Protein AF-C0CKU5-F1 (afdb_monomer)

Foldseek 3Di:
DKDKDADPDDDDDFWWFQKDFQDQALVSQVVSVPVDDIFTADEGMEIEDEPVRVVVCRNGQPDFDPVQQVCLVQFDADPRHTHWYWYHYPPDDFWTKTARQPNGRGRRMIHITTD

Structure (mmCIF, N/CA/C/O backbone):
data_AF-C0CKU5-F1
#
_entry.id   AF-C0CKU5-F1
#
loop_
_atom_site.group_PDB
_atom_site.id
_atom_site.type_symbol
_atom_site.label_atom_id
_atom_site.label_alt_id
_atom_site.label_comp_id
_atom_site.label_asym_id
_atom_site.label_entity_id
_atom_site.label_seq_id
_atom_site.pdbx_PDB_ins_code
_atom_site.Cartn_x
_atom_site.Cartn_y
_atom_site.Cartn_z
_atom_site.occupancy
_atom_site.B_iso_or_equiv
_atom_site.auth_seq_id
_atom_site.auth_comp_id
_atom_site.auth_asym_id
_atom_site.auth_atom_id
_atom_site.pdbx_PDB_model_num
ATOM 1 N N . MET A 1 1 ? -10.017 -12.243 10.950 1.00 56.84 1 MET A N 1
ATOM 2 C CA . MET A 1 1 ? -11.038 -12.445 9.891 1.00 56.84 1 MET A CA 1
ATOM 3 C C . MET A 1 1 ? -11.072 -11.165 9.081 1.00 56.84 1 MET A C 1
ATOM 5 O O . MET A 1 1 ? -11.485 -10.146 9.620 1.00 56.84 1 MET A O 1
ATOM 9 N N . TYR A 1 2 ? -10.562 -11.196 7.850 1.00 66.81 2 TYR A N 1
ATOM 10 C CA . TYR A 1 2 ? -10.502 -10.026 6.973 1.00 66.81 2 TYR A CA 1
ATOM 11 C C . TYR A 1 2 ? -11.794 -9.910 6.171 1.00 66.81 2 TYR A C 1
ATOM 13 O O . TYR A 1 2 ? -12.312 -10.916 5.691 1.00 66.81 2 TYR A O 1
ATOM 21 N N . TYR A 1 3 ? -12.299 -8.691 5.999 1.00 66.94 3 TYR A N 1
ATOM 22 C CA . TYR A 1 3 ? -13.396 -8.444 5.069 1.00 66.94 3 TYR A CA 1
ATOM 23 C C . TYR A 1 3 ? -12.818 -8.078 3.706 1.00 66.94 3 TYR A C 1
ATOM 25 O O . TYR A 1 3 ? -12.034 -7.130 3.604 1.00 66.94 3 TYR A O 1
ATOM 33 N N . GLN A 1 4 ? -13.216 -8.837 2.685 1.00 56.91 4 GLN A N 1
ATOM 34 C CA . GLN A 1 4 ? -12.808 -8.647 1.298 1.00 56.91 4 GLN A CA 1
ATOM 35 C C . GLN A 1 4 ? -14.014 -8.232 0.462 1.00 56.91 4 GLN A C 1
ATOM 37 O O . GLN A 1 4 ? -15.089 -8.825 0.568 1.00 56.91 4 GLN A O 1
ATOM 42 N N . LYS A 1 5 ? -13.836 -7.213 -0.376 1.00 57.00 5 LYS A N 1
ATOM 43 C CA . LYS A 1 5 ? -14.828 -6.824 -1.378 1.00 57.00 5 LYS A CA 1
ATOM 44 C C . LYS A 1 5 ? -14.182 -6.892 -2.754 1.00 57.00 5 LYS A C 1
ATOM 46 O O . LYS A 1 5 ? -13.183 -6.222 -3.003 1.00 57.00 5 LYS A O 1
ATOM 51 N N . GLU A 1 6 ? -14.762 -7.686 -3.648 1.00 50.72 6 GLU A N 1
ATOM 52 C CA . GLU A 1 6 ? -14.383 -7.680 -5.059 1.00 50.72 6 GLU A CA 1
ATOM 53 C C . GLU A 1 6 ? -14.978 -6.445 -5.737 1.00 50.72 6 GLU A C 1
ATOM 55 O O . GLU A 1 6 ? -16.181 -6.179 -5.638 1.00 50.72 6 GLU A O 1
ATOM 60 N N . ASN A 1 7 ? -14.134 -5.662 -6.408 1.00 52.69 7 ASN A N 1
ATOM 61 C CA . ASN A 1 7 ? -14.566 -4.433 -7.057 1.00 52.69 7 ASN A CA 1
ATOM 62 C C . ASN A 1 7 ? -14.877 -4.707 -8.540 1.00 52.69 7 ASN A C 1
ATOM 64 O O . ASN A 1 7 ? -13.987 -5.048 -9.320 1.00 52.69 7 ASN A O 1
ATOM 68 N N . LYS A 1 8 ? -16.151 -4.578 -8.937 1.00 46.88 8 LYS A N 1
ATOM 69 C CA . LYS A 1 8 ? -16.561 -4.577 -10.350 1.00 46.88 8 LYS A CA 1
ATOM 70 C C . LYS A 1 8 ? -16.324 -3.169 -10.889 1.00 46.88 8 LYS A C 1
ATOM 72 O O . LYS A 1 8 ? -17.004 -2.236 -10.474 1.00 46.88 8 LYS A O 1
ATOM 77 N N . GLY A 1 9 ? -15.306 -3.037 -11.740 1.00 48.41 9 GLY A N 1
ATOM 78 C CA . GLY A 1 9 ? -14.779 -1.757 -12.211 1.00 48.41 9 GLY A CA 1
ATOM 79 C C . GLY A 1 9 ? -15.863 -0.784 -12.673 1.00 48.41 9 GLY A C 1
ATOM 80 O O . GLY A 1 9 ? -16.715 -1.136 -13.482 1.00 48.41 9 GLY A O 1
ATOM 81 N N . ASN A 1 10 ? -15.794 0.443 -12.160 1.00 39.91 10 ASN A N 1
ATOM 82 C CA . ASN A 1 10 ? -16.590 1.571 -12.621 1.00 39.91 10 ASN A CA 1
ATOM 83 C C . ASN A 1 10 ? -15.678 2.796 -12.750 1.00 39.91 10 ASN A C 1
ATOM 85 O O . ASN A 1 10 ? -14.874 3.066 -11.858 1.00 39.91 10 ASN A O 1
ATOM 89 N N . GLY A 1 11 ? -15.794 3.501 -13.879 1.00 47.31 11 GLY A N 1
ATOM 90 C CA . GLY A 1 11 ? -14.981 4.660 -14.255 1.00 47.31 11 GLY A CA 1
ATOM 91 C C . GLY A 1 11 ? -15.216 5.883 -13.367 1.00 47.31 11 GLY A C 1
ATOM 92 O O . GLY A 1 11 ? -15.976 6.777 -13.724 1.00 47.31 11 GLY A O 1
ATOM 93 N N . GLY A 1 12 ? -14.544 5.916 -12.219 1.00 41.31 12 GLY A N 1
ATOM 94 C CA . GLY A 1 12 ? -14.407 7.074 -11.340 1.00 41.31 12 GLY A CA 1
ATOM 95 C C . GLY A 1 12 ? -12.936 7.470 -11.206 1.00 41.31 12 GLY A C 1
ATOM 96 O O . GLY A 1 12 ? -12.058 6.640 -11.423 1.00 41.31 12 GLY A O 1
ATOM 97 N N . THR A 1 13 ? -12.702 8.745 -10.890 1.00 53.00 13 THR A N 1
ATOM 98 C CA . THR A 1 13 ? -11.422 9.427 -10.622 1.00 53.00 13 THR A CA 1
ATOM 99 C C . THR A 1 13 ? -10.202 8.506 -10.484 1.00 53.00 13 THR A C 1
ATOM 101 O O . THR A 1 13 ? -10.120 7.695 -9.564 1.00 53.00 13 THR A O 1
ATOM 104 N N . GLN A 1 14 ? -9.235 8.667 -11.389 1.00 72.88 14 GLN A N 1
ATOM 105 C CA . GLN A 1 14 ? -8.028 7.844 -11.471 1.00 72.88 14 GLN A CA 1
ATOM 106 C C . GLN A 1 14 ? -7.195 7.976 -10.186 1.00 72.88 14 GLN A C 1
ATOM 108 O O . GLN A 1 14 ? -6.609 9.024 -9.910 1.00 72.88 14 GLN A O 1
ATOM 113 N N . MET A 1 15 ? -7.183 6.921 -9.365 1.00 91.00 15 MET A N 1
ATOM 114 C CA . MET A 1 15 ? -6.405 6.867 -8.127 1.00 91.00 15 MET A CA 1
ATOM 115 C C . MET A 1 15 ? -4.916 6.834 -8.474 1.00 91.00 15 MET A C 1
ATOM 117 O O . MET A 1 15 ? -4.494 6.047 -9.319 1.00 91.00 15 MET A O 1
ATOM 121 N N . ARG A 1 16 ? -4.115 7.684 -7.824 1.00 94.94 16 ARG A N 1
ATOM 122 C CA . ARG A 1 16 ? -2.660 7.733 -8.015 1.00 94.94 16 ARG A CA 1
ATOM 123 C C . ARG A 1 16 ? -1.930 7.734 -6.677 1.00 94.94 16 ARG A C 1
ATOM 125 O O . ARG A 1 16 ? -2.451 8.258 -5.692 1.00 94.94 16 ARG A O 1
ATOM 132 N N . GLY A 1 17 ? -0.725 7.172 -6.643 1.00 95.44 17 GLY A N 1
ATOM 133 C CA . GLY A 1 17 ? 0.096 7.086 -5.433 1.00 95.44 17 GLY A CA 1
ATOM 134 C C . GLY A 1 17 ? 1.591 7.146 -5.729 1.00 95.44 17 GLY A C 1
ATOM 135 O O . GLY A 1 17 ? 2.031 6.761 -6.807 1.00 95.44 17 GLY A O 1
ATOM 136 N N . TYR A 1 18 ? 2.372 7.640 -4.772 1.00 97.12 18 TYR A N 1
ATOM 137 C CA . TYR A 1 18 ? 3.833 7.627 -4.843 1.00 97.12 18 TYR A CA 1
ATOM 138 C C . TYR A 1 18 ? 4.328 6.347 -4.181 1.00 97.12 18 TYR A C 1
ATOM 140 O O . TYR A 1 18 ? 4.135 6.169 -2.979 1.00 97.12 18 TYR A O 1
ATOM 148 N N . PHE A 1 19 ? 4.893 5.441 -4.978 1.00 96.81 19 PHE A N 1
ATOM 149 C CA . PHE A 1 19 ? 5.273 4.114 -4.511 1.00 96.81 19 PHE A CA 1
ATOM 150 C C . PHE A 1 19 ? 6.695 4.103 -3.959 1.00 96.81 19 PHE A C 1
ATOM 152 O O . PHE A 1 19 ? 7.647 4.465 -4.648 1.00 96.81 19 PHE A O 1
ATOM 159 N N . ALA A 1 20 ? 6.833 3.625 -2.727 1.00 97.19 20 ALA A N 1
ATOM 160 C CA . ALA A 1 20 ? 8.102 3.195 -2.170 1.00 97.19 20 ALA A CA 1
ATOM 161 C C . ALA A 1 20 ? 8.355 1.731 -2.549 1.00 97.19 20 ALA A C 1
ATOM 163 O O . ALA A 1 20 ? 7.431 0.916 -2.560 1.00 97.19 20 ALA A O 1
ATOM 164 N N . ARG A 1 21 ? 9.617 1.389 -2.822 1.00 96.50 21 ARG A N 1
ATOM 165 C CA . ARG A 1 21 ? 10.063 0.004 -2.999 1.00 96.50 21 ARG A CA 1
ATOM 166 C C . ARG A 1 21 ? 10.641 -0.507 -1.687 1.00 96.50 21 ARG A C 1
ATOM 168 O O . ARG A 1 21 ? 11.606 0.073 -1.201 1.00 96.50 21 ARG A O 1
ATOM 175 N N . LYS A 1 22 ? 10.116 -1.631 -1.201 1.00 97.31 22 LYS A N 1
ATOM 176 C CA . LYS A 1 22 ? 10.463 -2.259 0.080 1.00 97.31 22 LYS A CA 1
ATOM 177 C C . LYS A 1 22 ? 10.450 -1.258 1.250 1.00 97.31 22 LYS A C 1
ATOM 179 O O . LYS A 1 22 ? 11.465 -1.131 1.929 1.00 97.31 22 LYS A O 1
ATOM 184 N N . PRO A 1 23 ? 9.355 -0.497 1.432 1.00 97.44 23 PRO A N 1
ATOM 185 C CA . PRO A 1 23 ? 9.202 0.345 2.612 1.00 97.44 23 PRO A CA 1
ATOM 186 C C . PRO A 1 23 ? 9.167 -0.535 3.863 1.00 97.44 23 PRO A C 1
ATOM 188 O O . PRO A 1 23 ? 8.577 -1.612 3.830 1.00 97.44 23 PRO A O 1
ATOM 191 N N . GLU A 1 24 ? 9.766 -0.077 4.955 1.00 97.69 24 GLU A N 1
ATOM 192 C CA . GLU A 1 24 ? 9.729 -0.780 6.239 1.00 97.69 24 GLU A CA 1
ATOM 193 C C . GLU A 1 24 ? 8.494 -0.350 7.036 1.00 97.69 24 GLU A C 1
ATOM 195 O O . GLU A 1 24 ? 7.830 -1.174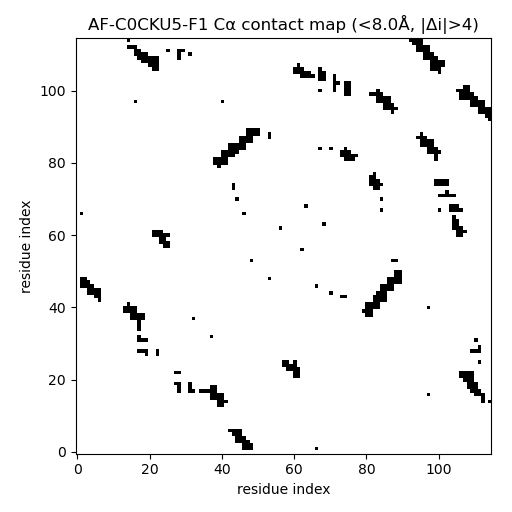 7.660 1.00 97.69 24 GLU A O 1
ATOM 200 N N . THR A 1 25 ? 8.127 0.934 6.960 1.00 98.19 25 THR A N 1
ATOM 201 C CA . THR A 1 25 ? 7.056 1.519 7.780 1.00 98.19 25 THR A CA 1
ATOM 202 C C . THR A 1 25 ? 6.164 2.489 7.000 1.00 98.19 25 THR A C 1
ATOM 204 O O . THR A 1 25 ? 6.466 2.896 5.875 1.00 98.19 25 THR A O 1
ATOM 207 N N . LEU A 1 26 ? 5.059 2.935 7.614 1.00 97.00 26 LEU A N 1
ATOM 208 C CA . LEU A 1 26 ? 4.231 4.007 7.044 1.00 97.00 26 LEU A CA 1
ATOM 209 C C . LEU A 1 26 ? 5.023 5.292 6.766 1.00 97.00 26 LEU A C 1
ATOM 211 O O . LEU A 1 26 ? 4.704 5.994 5.809 1.00 97.00 26 LEU A O 1
ATOM 215 N N . GLU A 1 27 ? 6.020 5.613 7.590 1.00 96.69 27 GLU A N 1
ATOM 216 C CA . GLU A 1 27 ? 6.796 6.845 7.433 1.00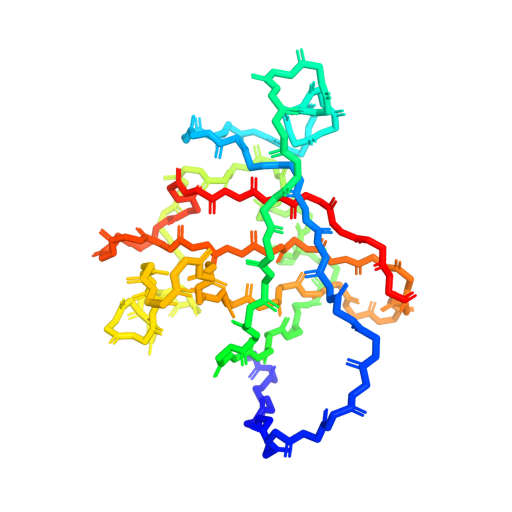 96.69 27 GLU A CA 1
ATOM 217 C C . GLU A 1 27 ? 7.546 6.864 6.089 1.00 96.69 27 GLU A C 1
ATOM 219 O O . GLU A 1 27 ? 7.626 7.903 5.429 1.00 96.69 27 GLU A O 1
ATOM 224 N N . ASP A 1 28 ? 8.000 5.702 5.613 1.00 96.38 28 ASP A N 1
ATOM 225 C CA . ASP A 1 28 ? 8.615 5.577 4.288 1.00 96.38 28 ASP A CA 1
ATOM 226 C C . ASP A 1 28 ? 7.619 5.913 3.172 1.00 96.38 28 ASP A C 1
ATOM 228 O O . ASP A 1 28 ? 7.963 6.591 2.200 1.00 96.38 28 ASP A O 1
ATOM 232 N N . LEU A 1 29 ? 6.355 5.507 3.331 1.00 96.75 29 LEU A N 1
ATOM 233 C CA . LEU A 1 29 ? 5.287 5.826 2.379 1.00 96.75 29 LEU A CA 1
ATOM 234 C C . LEU A 1 29 ? 4.969 7.324 2.356 1.00 96.75 29 LEU A C 1
ATOM 236 O O . LEU A 1 29 ? 4.656 7.881 1.303 1.00 96.75 29 LEU A O 1
ATOM 240 N N . GLU A 1 30 ? 5.042 7.991 3.508 1.00 94.94 30 GLU A N 1
ATOM 241 C CA . GLU A 1 30 ? 4.837 9.438 3.615 1.00 94.94 30 GLU A CA 1
ATOM 242 C C . GLU A 1 30 ? 5.959 10.219 2.909 1.00 94.94 30 GLU A C 1
ATOM 244 O O . GLU A 1 30 ? 5.691 11.239 2.264 1.00 94.94 30 GLU A O 1
ATOM 249 N N . ARG A 1 31 ? 7.195 9.705 2.957 1.00 93.81 31 ARG A N 1
ATOM 250 C CA . ARG A 1 31 ? 8.383 10.289 2.309 1.00 93.81 31 ARG A CA 1
ATOM 251 C C . ARG A 1 31 ? 8.462 10.014 0.801 1.00 93.81 31 ARG A C 1
ATOM 253 O O . ARG A 1 31 ? 9.082 10.798 0.079 1.00 93.81 31 ARG A O 1
ATOM 260 N N . ALA A 1 32 ? 7.780 8.979 0.305 1.00 91.44 32 ALA A N 1
ATOM 261 C CA . ALA A 1 32 ? 7.824 8.547 -1.097 1.00 91.44 32 ALA A CA 1
ATOM 262 C C . ALA A 1 32 ? 7.440 9.636 -2.118 1.00 91.44 32 ALA A C 1
ATOM 264 O O . ALA A 1 32 ? 7.881 9.592 -3.267 1.00 91.44 32 ALA A O 1
ATOM 265 N N . LYS A 1 33 ? 6.668 10.655 -1.709 1.00 82.50 33 LYS A N 1
ATOM 266 C CA . LYS A 1 33 ? 6.314 11.809 -2.560 1.00 82.50 33 LYS A CA 1
ATOM 267 C C . LYS A 1 33 ? 7.517 12.551 -3.144 1.00 82.50 33 LYS A C 1
ATOM 269 O O . LYS A 1 33 ? 7.375 13.193 -4.177 1.00 82.50 33 LYS A O 1
ATOM 274 N N . GLY A 1 34 ? 8.675 12.488 -2.486 1.00 77.50 34 GLY A N 1
ATOM 275 C CA . GLY A 1 34 ? 9.900 13.141 -2.948 1.00 77.50 34 GLY A CA 1
ATOM 276 C C . GLY A 1 34 ? 10.749 12.308 -3.912 1.00 77.50 34 GLY A C 1
ATOM 277 O O . GLY A 1 34 ? 11.787 12.794 -4.349 1.00 77.50 34 GLY A O 1
ATOM 278 N N . TRP A 1 35 ? 10.371 11.061 -4.212 1.00 77.94 35 TRP A N 1
ATOM 279 C CA . TRP A 1 35 ? 11.251 10.104 -4.902 1.00 77.94 35 TRP A CA 1
ATOM 280 C C . TRP A 1 35 ? 10.939 9.905 -6.390 1.00 77.94 35 TRP A C 1
ATOM 282 O O . TRP A 1 35 ? 11.694 9.221 -7.078 1.00 77.94 35 TRP A O 1
ATOM 292 N N . GLY A 1 36 ? 9.860 10.496 -6.909 1.00 82.75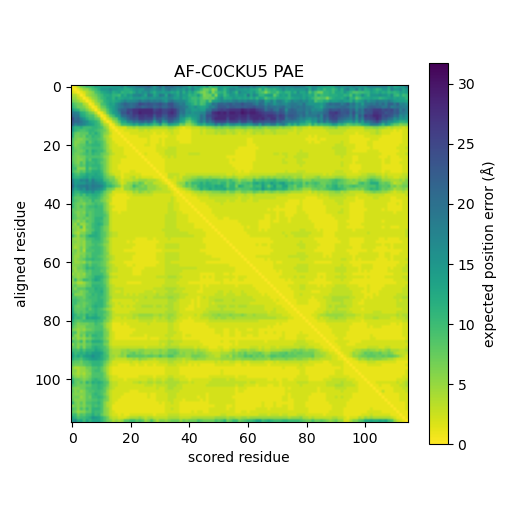 36 GLY A N 1
ATOM 293 C CA . GLY A 1 36 ? 9.503 10.386 -8.323 1.00 82.75 36 GLY A CA 1
ATOM 294 C C . GLY A 1 36 ? 8.051 10.747 -8.615 1.00 82.75 36 GLY A C 1
ATOM 295 O O . GLY A 1 36 ? 7.415 11.485 -7.866 1.00 82.75 36 GLY A O 1
ATOM 296 N N . GLU A 1 37 ? 7.529 10.206 -9.714 1.00 90.12 37 GLU A N 1
ATOM 297 C CA . GLU A 1 37 ? 6.172 10.471 -10.193 1.00 90.12 37 GLU A CA 1
ATOM 298 C C . GLU A 1 37 ? 5.129 9.546 -9.558 1.00 90.12 37 GLU A C 1
ATOM 300 O O . GLU A 1 37 ? 5.364 8.353 -9.334 1.00 90.12 37 GLU A O 1
ATOM 305 N N . ALA A 1 38 ? 3.927 10.081 -9.337 1.00 94.38 38 ALA A N 1
ATOM 306 C CA . ALA A 1 38 ? 2.796 9.289 -8.871 1.00 94.38 38 ALA A CA 1
ATOM 307 C C . ALA A 1 38 ? 2.331 8.301 -9.955 1.00 94.38 38 ALA A C 1
ATOM 309 O O . ALA A 1 38 ? 2.046 8.696 -11.089 1.00 94.38 38 ALA A O 1
ATOM 310 N N . GLN A 1 39 ? 2.180 7.033 -9.586 1.00 95.38 39 GLN A N 1
ATOM 311 C CA . GLN A 1 39 ? 1.727 5.957 -10.466 1.00 95.38 39 GLN A CA 1
ATOM 312 C C . GLN A 1 39 ? 0.206 5.842 -10.450 1.00 95.38 39 GLN A C 1
ATOM 314 O O . GLN A 1 39 ? -0.422 6.088 -9.419 1.00 95.38 39 GLN A O 1
ATOM 319 N N . GLU A 1 40 ? -0.387 5.465 -11.580 1.00 96.00 40 GLU A N 1
ATOM 320 C CA . GLU A 1 40 ? -1.805 5.114 -11.647 1.00 96.00 40 GLU A CA 1
ATOM 321 C C . GLU A 1 40 ? -2.076 3.781 -10.961 1.00 96.00 40 GLU A C 1
ATOM 323 O O . GLU A 1 40 ? -1.324 2.823 -11.127 1.00 96.00 40 GLU A O 1
ATOM 328 N N . ILE A 1 41 ? -3.175 3.719 -10.215 1.00 96.56 41 ILE A N 1
ATOM 329 C CA . ILE A 1 41 ? -3.558 2.557 -9.423 1.00 96.56 41 ILE A CA 1
ATOM 330 C C . ILE A 1 41 ? -4.854 1.973 -9.963 1.00 96.56 41 ILE A C 1
ATOM 332 O O . ILE A 1 41 ? -5.886 2.644 -10.041 1.00 96.56 41 ILE A O 1
ATOM 336 N N . ARG A 1 42 ? -4.815 0.673 -10.241 1.00 95.81 42 ARG A N 1
ATOM 337 C CA . ARG A 1 42 ? -5.983 -0.161 -10.488 1.00 95.81 42 ARG A CA 1
ATOM 338 C C . ARG A 1 42 ? -6.194 -1.083 -9.294 1.00 95.81 42 ARG A C 1
ATOM 340 O O . ARG A 1 42 ? -5.399 -1.980 -9.041 1.00 95.81 42 ARG A O 1
ATOM 347 N N . VAL A 1 43 ? -7.288 -0.890 -8.568 1.00 96.00 43 VAL A N 1
ATOM 348 C CA . VAL A 1 43 ? -7.607 -1.732 -7.407 1.00 96.00 43 VAL A CA 1
ATOM 349 C C . VAL A 1 43 ? -8.082 -3.109 -7.874 1.00 96.00 43 VAL A C 1
ATOM 351 O O . VAL A 1 43 ? -9.062 -3.209 -8.612 1.00 96.00 43 VAL A O 1
ATOM 354 N N . VAL A 1 44 ? -7.402 -4.168 -7.430 1.00 96.06 44 VAL A N 1
ATOM 355 C CA . VAL A 1 44 ? -7.764 -5.569 -7.726 1.00 96.06 44 VAL A CA 1
ATOM 356 C C . VAL A 1 44 ? -8.426 -6.278 -6.546 1.00 96.06 44 VAL A C 1
ATOM 358 O O . VAL A 1 44 ? -9.146 -7.256 -6.742 1.00 96.06 44 VAL A O 1
ATOM 361 N N . ALA A 1 45 ? -8.218 -5.773 -5.331 1.00 95.69 45 ALA A N 1
ATOM 362 C CA . ALA A 1 45 ? -8.853 -6.251 -4.109 1.00 95.69 45 ALA A CA 1
ATOM 363 C C . ALA A 1 45 ? -8.898 -5.129 -3.064 1.00 95.69 45 ALA A C 1
ATOM 365 O O . ALA A 1 45 ? -8.007 -4.283 -3.025 1.00 95.69 45 ALA A O 1
ATOM 366 N N . GLU A 1 46 ? -9.904 -5.140 -2.191 1.00 96.00 46 GLU A N 1
ATOM 367 C CA . GLU A 1 46 ? -9.942 -4.287 -1.000 1.00 96.00 46 GLU A CA 1
ATOM 368 C C . GLU A 1 46 ? -9.953 -5.156 0.257 1.00 96.00 46 GLU A C 1
ATOM 370 O O . GLU A 1 46 ? -10.787 -6.055 0.382 1.00 96.00 46 GLU A O 1
ATOM 375 N N . VAL A 1 47 ? -9.054 -4.858 1.194 1.00 97.12 47 VAL A N 1
ATOM 376 C CA . VAL A 1 47 ? -8.917 -5.554 2.477 1.00 97.12 47 VAL A CA 1
ATOM 377 C C . VAL A 1 47 ? -9.156 -4.551 3.594 1.00 97.12 47 VAL A C 1
ATOM 379 O O . VAL A 1 47 ? -8.454 -3.549 3.701 1.00 97.12 47 VAL A O 1
ATOM 382 N N . THR A 1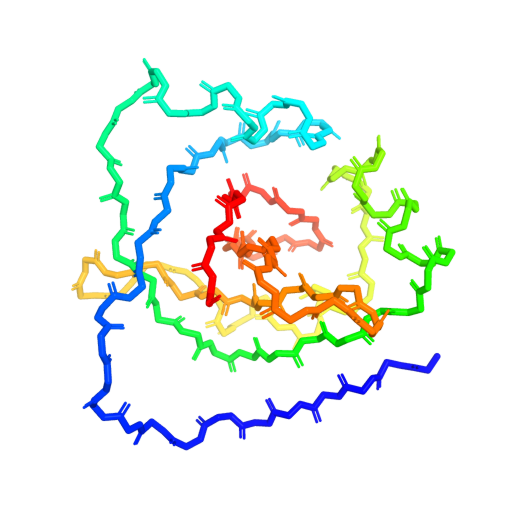 48 ? -10.138 -4.818 4.454 1.00 97.38 48 THR A N 1
ATOM 383 C CA . THR A 1 48 ? -10.345 -4.019 5.671 1.00 97.38 48 THR A CA 1
ATOM 384 C C . THR A 1 48 ? -9.806 -4.758 6.887 1.00 97.38 48 THR A C 1
ATOM 386 O O . THR A 1 48 ? -10.262 -5.856 7.210 1.00 97.38 48 THR A O 1
ATOM 389 N N . LEU A 1 49 ? -8.851 -4.129 7.566 1.00 97.75 49 LEU A N 1
ATOM 390 C CA . LEU A 1 49 ? -8.206 -4.614 8.780 1.00 97.75 49 LEU A CA 1
ATOM 391 C C . LEU A 1 49 ? -8.841 -3.980 10.021 1.00 97.75 49 LEU A C 1
ATOM 393 O O . LEU A 1 49 ? -9.233 -2.809 10.006 1.00 97.75 49 LEU A O 1
ATOM 397 N N . SER A 1 50 ? -8.893 -4.717 11.131 1.00 97.25 50 SER A N 1
ATOM 398 C CA . SER A 1 50 ? -9.167 -4.109 12.438 1.00 97.25 50 SER A CA 1
ATOM 399 C C . SER A 1 50 ? -8.077 -3.095 12.810 1.00 97.25 50 SER A C 1
ATOM 401 O O . SER A 1 50 ? -6.992 -3.083 12.229 1.00 97.25 50 SER A O 1
ATOM 403 N N . LYS A 1 51 ? -8.325 -2.252 13.825 1.00 96.25 51 LYS A N 1
ATOM 404 C CA . LYS A 1 51 ? -7.314 -1.293 14.307 1.00 96.25 51 LYS A CA 1
ATOM 405 C C . LYS A 1 51 ? -5.984 -1.981 14.639 1.00 96.25 51 LYS A C 1
ATOM 407 O O . LYS A 1 51 ? -4.952 -1.496 14.205 1.00 96.25 51 LYS A O 1
ATOM 412 N N . LYS A 1 52 ? -6.018 -3.096 15.379 1.00 96.94 52 LYS A N 1
ATOM 413 C CA . LYS A 1 52 ? -4.811 -3.810 15.821 1.00 96.94 52 LYS A CA 1
ATOM 414 C C . LYS A 1 52 ? -4.034 -4.407 14.644 1.00 96.94 52 LYS A C 1
ATOM 416 O O . LYS A 1 52 ? -2.817 -4.2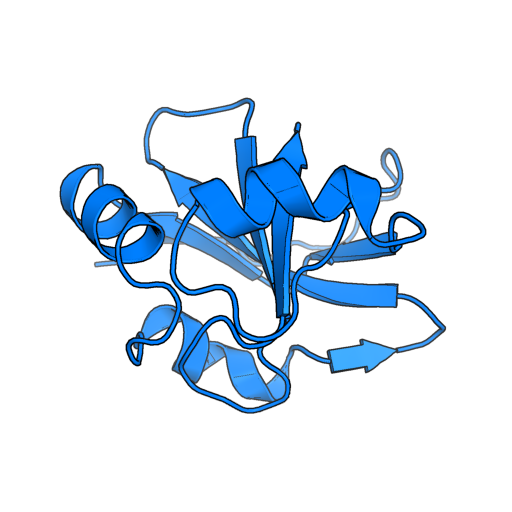99 14.608 1.00 96.94 52 LYS A O 1
ATOM 421 N N . GLU A 1 53 ? -4.734 -5.023 13.694 1.00 98.19 53 GLU A N 1
ATOM 422 C CA . GLU A 1 53 ? -4.109 -5.604 12.498 1.00 98.19 53 GLU A CA 1
ATOM 423 C C . GLU A 1 53 ? -3.504 -4.518 11.603 1.00 98.19 53 GLU A C 1
ATOM 425 O O . GLU A 1 53 ? -2.386 -4.678 11.129 1.00 98.19 53 GLU A O 1
ATOM 430 N N . TYR A 1 54 ? -4.214 -3.401 11.410 1.00 98.00 54 TYR A N 1
ATOM 431 C CA . TYR A 1 54 ? -3.706 -2.282 10.621 1.00 98.00 54 TYR A CA 1
ATOM 432 C C . TYR A 1 54 ? -2.498 -1.615 11.276 1.00 98.00 54 TYR A C 1
ATOM 434 O O . TYR A 1 54 ? -1.556 -1.265 10.576 1.00 98.00 54 TYR A O 1
ATOM 442 N N . ASP A 1 55 ? -2.534 -1.423 12.600 1.00 97.31 55 ASP A N 1
ATOM 443 C CA . ASP A 1 55 ? -1.434 -0.806 13.344 1.00 97.31 55 ASP A CA 1
ATOM 444 C C . ASP A 1 55 ? -0.162 -1.677 13.252 1.00 97.31 55 ASP A C 1
ATOM 446 O O . ASP A 1 55 ? 0.892 -1.136 12.949 1.00 97.31 55 ASP A O 1
ATOM 450 N N . ARG A 1 56 ? -0.272 -3.014 13.348 1.00 97.94 56 ARG A N 1
ATOM 451 C CA . ARG A 1 56 ? 0.855 -3.930 13.069 1.00 97.94 56 ARG A CA 1
ATOM 452 C C . ARG A 1 56 ? 1.347 -3.813 11.624 1.00 97.94 56 ARG A C 1
ATOM 454 O O . ARG A 1 56 ? 2.531 -3.616 11.394 1.00 97.94 56 ARG A O 1
ATOM 461 N N . PHE A 1 57 ? 0.427 -3.879 10.659 1.00 98.56 57 PHE A N 1
ATOM 462 C CA . PHE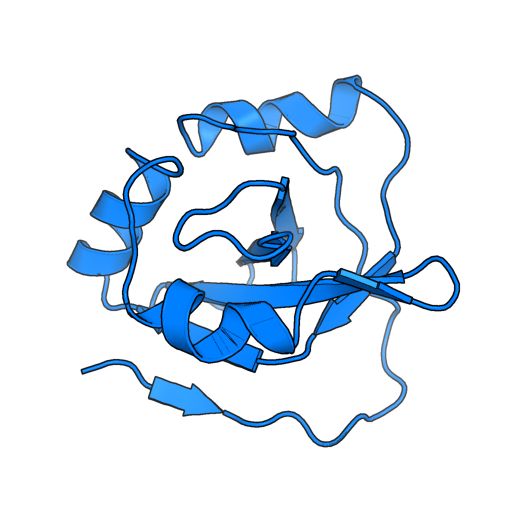 A 1 57 ? 0.767 -3.823 9.236 1.00 98.56 57 PHE A CA 1
ATOM 463 C C . PHE A 1 57 ? 1.562 -2.568 8.859 1.00 98.56 57 PHE A C 1
ATOM 465 O O . PHE A 1 57 ? 2.526 -2.640 8.109 1.00 98.56 57 PHE A O 1
ATOM 472 N N . ARG A 1 58 ? 1.177 -1.403 9.384 1.00 97.56 58 ARG A N 1
ATOM 473 C CA . ARG A 1 58 ? 1.850 -0.134 9.071 1.00 97.56 58 ARG A CA 1
ATOM 474 C C . ARG A 1 58 ? 3.185 0.069 9.805 1.00 97.56 58 ARG A C 1
ATOM 476 O O . ARG A 1 58 ? 3.881 1.034 9.488 1.00 97.56 58 ARG A O 1
ATOM 483 N N . GLU A 1 59 ? 3.468 -0.740 10.825 1.00 98.25 59 GLU A N 1
ATOM 484 C CA . GLU A 1 59 ? 4.708 -0.717 11.616 1.00 98.25 59 GLU A CA 1
ATOM 485 C C . GLU A 1 59 ? 5.767 -1.669 11.046 1.00 98.25 59 GLU A C 1
ATOM 487 O O . GLU A 1 59 ? 6.950 -1.409 11.232 1.00 98.25 59 GLU A O 1
ATOM 492 N N . ASP A 1 60 ? 5.351 -2.712 10.322 1.00 98.19 60 ASP A N 1
ATOM 493 C CA . ASP A 1 60 ? 6.240 -3.630 9.606 1.00 98.19 60 ASP A CA 1
ATOM 494 C C . ASP A 1 60 ? 5.611 -4.048 8.267 1.00 98.19 60 ASP A C 1
ATOM 496 O O . ASP A 1 60 ? 4.833 -5.001 8.178 1.00 98.19 60 ASP A O 1
ATOM 500 N N . LEU A 1 61 ? 5.929 -3.305 7.208 1.00 98.50 61 LEU A N 1
ATOM 501 C CA . LEU A 1 61 ? 5.433 -3.545 5.849 1.00 98.50 61 LEU A CA 1
ATOM 502 C C . LEU A 1 61 ? 6.165 -4.694 5.132 1.00 98.50 61 LEU A C 1
ATOM 504 O O . LEU A 1 61 ? 5.709 -5.140 4.073 1.00 98.50 61 LEU A O 1
ATOM 508 N N . MET A 1 62 ? 7.287 -5.155 5.692 1.00 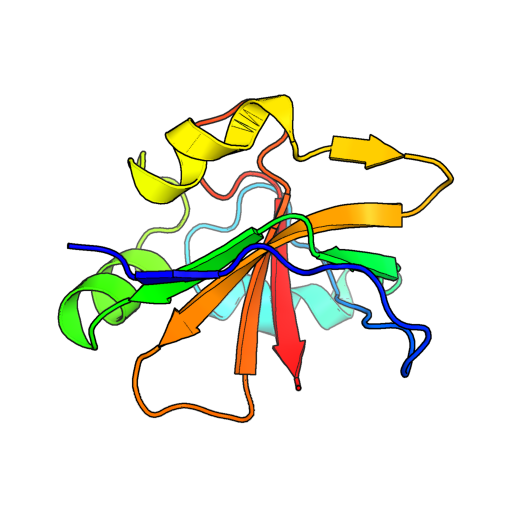98.19 62 MET A N 1
ATOM 509 C CA . MET A 1 62 ? 8.146 -6.203 5.136 1.00 98.19 62 MET A CA 1
ATOM 510 C C . MET A 1 62 ? 7.840 -7.593 5.714 1.00 98.19 62 MET A C 1
ATOM 512 O O . MET A 1 62 ? 8.343 -8.581 5.180 1.00 98.19 62 MET A O 1
ATOM 516 N N . GLU A 1 63 ? 7.016 -7.681 6.761 1.00 98.25 63 GLU A N 1
ATOM 517 C CA . GLU A 1 63 ? 6.465 -8.943 7.264 1.00 98.25 63 GLU A CA 1
ATOM 518 C C . GLU A 1 63 ? 5.531 -9.610 6.231 1.00 98.25 63 GLU A C 1
ATOM 520 O O . GLU A 1 63 ? 4.843 -8.946 5.453 1.00 98.25 63 GLU A O 1
ATOM 525 N N . ASP A 1 64 ? 5.485 -10.945 6.242 1.00 98.25 64 ASP A N 1
ATOM 526 C CA . ASP A 1 64 ? 4.564 -11.717 5.410 1.00 98.25 64 ASP A CA 1
ATOM 527 C C . ASP A 1 64 ? 3.136 -11.668 5.979 1.00 98.25 64 ASP A C 1
ATOM 529 O O . ASP A 1 64 ? 2.866 -12.040 7.126 1.00 98.25 64 ASP A O 1
ATOM 533 N N . TYR A 1 65 ? 2.176 -11.275 5.143 1.00 98.06 65 TYR A N 1
ATOM 534 C CA . TYR A 1 65 ? 0.773 -11.144 5.508 1.00 98.06 65 TYR A CA 1
ATOM 535 C C . TYR A 1 65 ? -0.120 -12.042 4.660 1.00 98.06 65 TYR A C 1
ATOM 537 O O . TYR A 1 65 ? -0.196 -11.931 3.436 1.00 98.06 65 TYR A O 1
ATOM 545 N N . GLY A 1 66 ? -0.937 -12.858 5.330 1.00 97.69 66 GLY A N 1
ATOM 546 C CA . GLY A 1 66 ? -1.868 -13.769 4.658 1.00 97.69 66 GLY A CA 1
ATOM 547 C C . GLY A 1 66 ? -2.892 -13.080 3.743 1.00 97.69 66 GLY A C 1
ATOM 548 O O . GLY A 1 66 ? -3.379 -13.688 2.796 1.00 97.69 66 GLY A O 1
ATOM 549 N N . PHE A 1 67 ? -3.236 -11.812 3.991 1.00 96.75 67 PHE A N 1
ATOM 550 C CA . PHE A 1 67 ? -4.127 -11.059 3.098 1.00 96.75 67 PHE A CA 1
ATOM 551 C C . PHE A 1 67 ? -3.420 -10.538 1.834 1.00 96.75 67 PHE A C 1
ATOM 553 O O . PHE A 1 67 ? -4.101 -10.202 0.868 1.00 96.75 67 PHE A O 1
ATOM 560 N N . ILE A 1 68 ? -2.085 -10.468 1.828 1.00 98.00 68 ILE A N 1
ATOM 561 C CA . ILE A 1 68 ? -1.285 -10.161 0.635 1.00 98.00 68 ILE A CA 1
ATOM 562 C C . ILE A 1 68 ? -1.063 -11.446 -0.162 1.00 98.00 68 ILE A C 1
ATOM 564 O O . ILE A 1 68 ? -1.344 -11.467 -1.361 1.00 98.00 68 ILE A O 1
ATOM 568 N N . SER A 1 69 ? -0.684 -12.540 0.511 1.00 97.31 69 SER A N 1
ATOM 569 C CA . SER A 1 69 ? -0.408 -13.832 -0.137 1.00 97.31 69 SER A CA 1
ATOM 570 C C . SER A 1 69 ? -1.578 -14.350 -0.984 1.00 97.31 69 SER A C 1
ATOM 572 O O . SER A 1 69 ? -1.391 -14.854 -2.091 1.00 97.31 69 SER A O 1
ATOM 574 N N . GLN A 1 70 ? -2.816 -14.119 -0.533 1.00 97.06 70 GLN A N 1
ATOM 575 C CA . GLN A 1 70 ? -4.054 -14.460 -1.252 1.00 97.06 70 GLN A CA 1
ATOM 576 C C . GLN A 1 70 ? -4.263 -13.709 -2.580 1.00 97.06 70 GLN A C 1
ATOM 578 O O . GLN A 1 70 ? -5.177 -14.036 -3.347 1.00 97.06 70 GLN A O 1
ATOM 583 N N . HIS A 1 71 ? -3.477 -12.669 -2.850 1.00 96.44 71 HIS A N 1
ATOM 584 C CA . HIS A 1 71 ? -3.675 -11.755 -3.972 1.00 96.44 71 HIS A CA 1
ATOM 585 C C . HIS A 1 71 ? -2.412 -11.528 -4.811 1.00 96.44 71 HIS A C 1
ATOM 587 O O . HIS A 1 71 ? -2.484 -10.782 -5.786 1.00 96.44 71 HIS A O 1
ATOM 593 N N . THR A 1 72 ? -1.302 -12.206 -4.511 1.00 96.31 72 THR A N 1
ATOM 594 C CA . THR A 1 72 ? -0.019 -12.063 -5.227 1.00 96.31 72 THR A CA 1
ATOM 595 C C . THR A 1 72 ? -0.146 -12.213 -6.739 1.00 96.31 72 THR A C 1
ATOM 597 O O . THR A 1 72 ? 0.372 -11.400 -7.494 1.00 96.31 72 THR A O 1
ATOM 600 N N . GLN A 1 73 ? -0.931 -13.191 -7.197 1.00 95.69 73 GLN A N 1
ATOM 601 C CA . GLN A 1 73 ? -1.171 -13.448 -8.625 1.00 95.69 73 GLN A CA 1
ATOM 602 C C . GLN A 1 73 ? -2.081 -12.410 -9.310 1.00 95.69 73 GLN A C 1
ATOM 604 O O . GLN A 1 73 ? -2.295 -12.474 -10.519 1.00 95.69 73 GLN A O 1
ATOM 609 N N . LYS A 1 74 ? -2.680 -11.489 -8.543 1.00 93.94 74 LYS A N 1
ATOM 610 C CA . LYS A 1 74 ? -3.569 -10.430 -9.044 1.00 93.94 74 LYS A CA 1
ATOM 611 C C . LYS A 1 74 ? -2.892 -9.058 -9.063 1.00 93.94 74 LYS A C 1
ATOM 613 O O . LYS A 1 74 ? -3.429 -8.158 -9.708 1.00 93.94 74 LYS A O 1
ATOM 618 N N . THR A 1 75 ? -1.776 -8.876 -8.354 1.00 95.69 75 THR A N 1
ATOM 619 C CA . THR A 1 75 ? -0.996 -7.631 -8.396 1.00 95.69 75 THR A CA 1
ATOM 620 C C . THR A 1 75 ? 0.033 -7.668 -9.524 1.00 95.69 75 THR A C 1
ATOM 622 O O . THR A 1 75 ? 0.240 -8.698 -10.163 1.00 95.69 75 THR A O 1
ATOM 625 N N . GLY A 1 76 ? 0.647 -6.526 -9.802 1.00 94.75 76 GLY A N 1
ATOM 626 C CA . GLY A 1 76 ? 1.697 -6.374 -10.802 1.00 94.75 76 GLY A CA 1
ATOM 627 C C . GLY A 1 76 ? 1.568 -5.042 -11.523 1.00 94.75 76 GLY A C 1
ATOM 628 O O . GLY A 1 76 ? 0.823 -4.154 -11.105 1.00 94.75 76 GLY A O 1
ATOM 629 N N . VAL A 1 77 ? 2.246 -4.924 -12.659 1.00 95.00 77 VAL A N 1
ATOM 630 C CA . VAL A 1 77 ? 2.081 -3.789 -13.569 1.00 95.00 77 VAL A CA 1
ATOM 631 C C . VAL A 1 77 ? 1.443 -4.278 -14.860 1.00 95.00 77 VAL A C 1
ATOM 633 O O . VAL A 1 77 ? 1.928 -5.221 -15.485 1.00 95.00 77 VAL A O 1
ATOM 636 N N . LYS A 1 78 ? 0.351 -3.634 -15.277 1.00 94.62 78 LYS A N 1
ATOM 637 C CA . LYS A 1 78 ? -0.318 -3.927 -16.547 1.00 94.62 78 LYS A CA 1
ATOM 638 C C . LYS A 1 78 ? -0.792 -2.636 -17.194 1.00 94.62 78 LYS A C 1
ATOM 640 O O . LYS A 1 78 ? -1.415 -1.815 -16.531 1.00 94.62 78 LYS A O 1
ATOM 645 N N . ASP A 1 79 ? -0.488 -2.469 -18.479 1.00 92.94 79 ASP A N 1
ATOM 646 C CA . ASP A 1 79 ? -0.870 -1.290 -19.269 1.00 92.94 79 ASP A CA 1
ATOM 647 C C . ASP A 1 79 ? -0.434 0.040 -18.611 1.00 92.94 79 ASP A C 1
ATOM 649 O O . ASP A 1 79 ? -1.146 1.037 -18.653 1.00 92.94 79 ASP A O 1
ATOM 653 N N . GLY A 1 80 ? 0.734 0.040 -17.952 1.00 90.25 80 GLY A N 1
ATOM 654 C CA . GLY A 1 80 ? 1.271 1.202 -17.230 1.00 90.25 80 GLY A CA 1
ATOM 655 C C . GLY A 1 80 ? 0.625 1.485 -15.867 1.00 90.25 80 GLY A C 1
ATOM 656 O O . GLY A 1 80 ? 1.008 2.448 -15.210 1.00 90.25 80 GLY A O 1
ATOM 657 N N . GLN A 1 81 ? -0.319 0.654 -15.416 1.00 94.00 81 GLN A N 1
ATOM 658 C CA . GLN A 1 81 ? -1.008 0.806 -14.134 1.00 94.00 81 GLN A CA 1
ATOM 659 C C . GLN A 1 81 ? -0.503 -0.201 -13.105 1.00 94.00 81 GLN A C 1
ATOM 661 O O . GLN A 1 81 ? -0.264 -1.368 -13.424 1.00 94.00 81 GLN A O 1
ATOM 666 N N . PHE A 1 82 ? -0.408 0.240 -11.854 1.00 96.69 82 PHE A N 1
ATOM 667 C CA . PHE A 1 82 ? -0.108 -0.610 -10.710 1.00 96.69 82 PHE A CA 1
ATOM 668 C C . PHE A 1 82 ? -1.393 -1.296 -10.252 1.00 96.69 82 PHE A C 1
ATOM 670 O O . PHE A 1 82 ? -2.360 -0.643 -9.852 1.00 96.69 82 PHE A O 1
ATOM 677 N N . LEU A 1 83 ? -1.422 -2.623 -10.334 1.00 97.38 83 LEU A N 1
ATOM 678 C CA . LEU A 1 83 ? -2.535 -3.440 -9.874 1.00 97.38 83 LEU A CA 1
ATOM 679 C C . LEU A 1 83 ? -2.353 -3.688 -8.380 1.00 97.38 83 LEU A C 1
ATOM 681 O O . LEU A 1 83 ? -1.456 -4.424 -7.976 1.00 97.38 83 LEU A O 1
ATOM 685 N N . CYS A 1 84 ? -3.197 -3.067 -7.560 1.00 98.06 84 CYS A N 1
ATOM 686 C CA . CYS A 1 84 ? -2.982 -3.014 -6.118 1.00 98.06 84 CYS A CA 1
ATOM 687 C C . CYS A 1 84 ? -4.107 -3.638 -5.299 1.00 98.06 84 CYS A C 1
ATOM 689 O O . CYS A 1 84 ? -5.295 -3.496 -5.603 1.00 98.06 84 CYS A O 1
ATOM 691 N N . ILE A 1 85 ? -3.715 -4.239 -4.180 1.00 97.75 85 ILE A N 1
ATOM 692 C CA . ILE A 1 85 ? -4.589 -4.459 -3.031 1.00 97.75 85 ILE A CA 1
ATOM 693 C C . ILE A 1 85 ? -4.716 -3.123 -2.300 1.00 97.75 85 ILE A C 1
ATOM 695 O O . ILE A 1 85 ? -3.716 -2.454 -2.049 1.00 97.75 85 ILE A O 1
ATOM 699 N N . LEU A 1 86 ? -5.928 -2.733 -1.929 1.00 97.25 86 LEU A N 1
ATOM 700 C CA . LEU A 1 86 ? -6.170 -1.544 -1.127 1.00 97.25 86 LEU A CA 1
ATOM 701 C C . LEU A 1 86 ? -6.450 -1.950 0.322 1.00 97.25 86 LEU A C 1
ATOM 703 O O . LEU A 1 86 ? -7.515 -2.489 0.632 1.00 97.25 86 LEU A O 1
ATOM 707 N N . VAL A 1 87 ? -5.493 -1.698 1.209 1.00 98.00 87 VAL A N 1
ATOM 708 C CA . VAL A 1 87 ? -5.551 -2.092 2.619 1.00 98.00 87 VAL A CA 1
ATOM 709 C C . VAL A 1 87 ? -6.030 -0.915 3.465 1.00 98.00 87 VAL A C 1
ATOM 711 O O . VAL A 1 87 ? -5.390 0.137 3.524 1.00 98.00 87 VAL A O 1
ATOM 714 N N . ARG A 1 88 ? -7.175 -1.079 4.129 1.00 96.62 88 ARG A N 1
ATOM 715 C CA . ARG A 1 88 ? -7.867 -0.036 4.896 1.00 96.62 88 ARG A CA 1
ATOM 716 C C . ARG A 1 88 ? -7.928 -0.378 6.375 1.00 96.62 88 ARG A C 1
ATOM 718 O O . ARG A 1 88 ? -8.119 -1.531 6.753 1.00 96.62 88 ARG A O 1
ATOM 725 N N . LYS A 1 89 ? -7.892 0.655 7.212 1.00 96.81 89 LYS A N 1
ATOM 726 C CA . LYS A 1 89 ? -8.263 0.553 8.624 1.00 96.81 89 LYS A CA 1
ATOM 727 C C . LYS A 1 89 ? -9.780 0.642 8.773 1.00 96.81 89 LYS A C 1
ATOM 729 O O . LYS A 1 89 ? -10.402 1.570 8.255 1.00 96.81 89 LYS A O 1
ATOM 734 N N . ALA A 1 90 ? -10.377 -0.285 9.516 1.00 94.88 90 ALA A N 1
ATOM 735 C CA . ALA A 1 90 ? -11.795 -0.239 9.853 1.00 94.88 90 ALA A CA 1
ATOM 736 C C . ALA A 1 90 ? -12.160 1.109 10.500 1.00 94.88 90 ALA A C 1
ATOM 738 O O . ALA A 1 90 ? -11.499 1.566 11.433 1.00 94.88 90 ALA A O 1
ATOM 739 N N . GLY A 1 91 ? -13.214 1.749 9.989 1.00 91.62 91 GLY A N 1
ATOM 740 C CA . GLY A 1 91 ? -13.667 3.069 10.441 1.00 91.62 91 GLY A CA 1
ATOM 741 C C . GLY A 1 91 ? -12.970 4.266 9.778 1.00 91.62 91 GLY A C 1
ATOM 742 O O . GLY A 1 91 ? -13.452 5.387 9.925 1.00 91.62 91 GLY A O 1
ATOM 743 N N . THR A 1 92 ? -11.897 4.068 9.004 1.00 90.81 92 THR A N 1
ATOM 744 C CA . THR A 1 92 ? -11.233 5.139 8.241 1.00 90.81 92 THR A CA 1
ATOM 745 C C . THR A 1 92 ? -11.768 5.200 6.810 1.00 90.81 92 THR A C 1
ATOM 747 O O . THR A 1 92 ? -11.802 4.192 6.109 1.00 90.81 92 THR A O 1
ATOM 750 N N . LYS A 1 93 ? -12.179 6.395 6.360 1.00 86.56 93 LYS A N 1
ATOM 751 C CA . LYS A 1 93 ? -12.757 6.602 5.016 1.00 86.56 93 LYS A CA 1
ATOM 752 C C . LYS A 1 93 ? -11.818 7.277 4.014 1.00 86.56 93 LYS A C 1
ATOM 754 O O . LYS A 1 93 ? -12.022 7.113 2.821 1.00 86.56 93 LYS A O 1
ATOM 759 N N . HIS A 1 94 ? -10.802 7.993 4.492 1.00 90.50 94 HIS A N 1
ATOM 760 C CA . HIS A 1 94 ? -10.050 8.956 3.674 1.00 90.50 94 HIS A CA 1
ATOM 761 C C . HIS A 1 94 ? -8.660 8.491 3.244 1.00 90.50 94 HIS A C 1
ATOM 763 O O . HIS A 1 94 ? -8.008 9.172 2.458 1.00 90.50 94 HIS A O 1
ATOM 769 N N . THR A 1 95 ? -8.170 7.376 3.790 1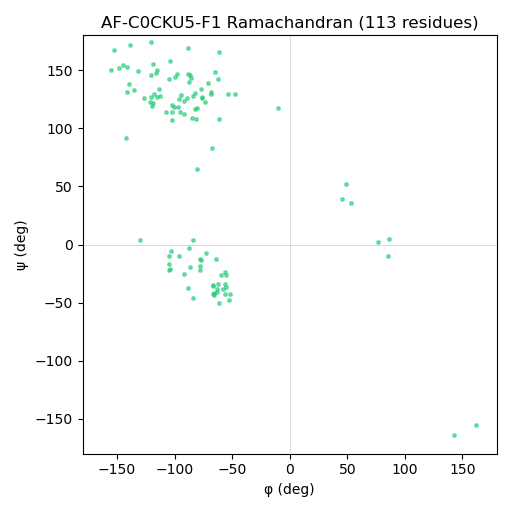.00 94.25 95 THR A N 1
ATOM 770 C CA . THR A 1 95 ? -6.828 6.866 3.502 1.00 94.25 95 THR A CA 1
ATOM 771 C C . THR A 1 95 ? -6.809 5.348 3.398 1.00 94.25 95 THR A C 1
ATOM 773 O O . THR A 1 95 ? -7.631 4.654 4.004 1.00 94.25 95 THR A O 1
ATOM 776 N N . ALA A 1 96 ? -5.854 4.843 2.623 1.00 97.00 96 ALA A N 1
ATOM 777 C CA . ALA A 1 96 ? -5.481 3.435 2.576 1.00 97.00 96 ALA A CA 1
ATOM 778 C C . ALA A 1 96 ? -4.013 3.290 2.167 1.00 97.00 96 ALA A C 1
ATOM 780 O O . ALA A 1 96 ? -3.404 4.237 1.666 1.00 97.00 96 ALA A O 1
ATOM 781 N N . ILE A 1 97 ? -3.480 2.085 2.335 1.00 98.19 97 ILE A N 1
ATOM 782 C CA . ILE A 1 97 ? -2.199 1.684 1.757 1.00 98.19 97 ILE A CA 1
ATOM 783 C C . ILE A 1 97 ? -2.508 0.847 0.516 1.00 98.19 97 ILE A C 1
ATOM 785 O O . ILE A 1 97 ? -3.169 -0.188 0.609 1.00 98.19 97 ILE A O 1
ATOM 789 N N . ALA A 1 98 ? -2.072 1.317 -0.649 1.00 98.25 98 ALA A N 1
ATOM 790 C CA . ALA A 1 98 ? -2.091 0.535 -1.876 1.00 98.25 98 ALA A CA 1
ATOM 791 C C . ALA A 1 98 ? -0.840 -0.344 -1.911 1.00 98.25 98 ALA A C 1
ATOM 793 O O . ALA A 1 98 ? 0.261 0.173 -1.735 1.00 98.25 98 ALA A O 1
ATOM 794 N N . VAL A 1 99 ? -1.014 -1.645 -2.131 1.00 98.56 99 VAL A N 1
ATOM 795 C CA . VAL A 1 99 ? 0.066 -2.633 -2.183 1.00 98.56 99 VAL A CA 1
ATOM 796 C C . VAL A 1 99 ? 0.085 -3.291 -3.552 1.00 98.56 99 VAL A C 1
ATOM 798 O O . VAL A 1 99 ? -0.878 -3.950 -3.941 1.00 98.56 99 VAL A O 1
ATOM 801 N N . GLU A 1 100 ? 1.192 -3.133 -4.260 1.00 98.06 100 GLU A N 1
ATOM 802 C CA . GLU A 1 100 ? 1.579 -3.968 -5.389 1.00 98.06 100 GLU A CA 1
ATOM 803 C C . GLU A 1 100 ? 2.651 -4.936 -4.853 1.00 98.06 100 GLU A C 1
ATOM 805 O O . GLU A 1 100 ? 3.695 -4.523 -4.349 1.00 98.06 100 GLU A O 1
ATOM 810 N N . SER A 1 101 ? 2.334 -6.228 -4.825 1.00 97.00 101 SER A N 1
ATOM 811 C CA . SER A 1 101 ? 3.144 -7.213 -4.103 1.00 97.00 101 SER A CA 1
ATOM 812 C C . SER A 1 101 ? 4.309 -7.778 -4.923 1.00 97.00 101 SER A C 1
ATOM 814 O O . SER A 1 101 ? 5.246 -8.342 -4.362 1.00 97.00 101 SER A O 1
ATOM 816 N N . ASP A 1 102 ? 4.245 -7.648 -6.248 1.00 94.88 102 ASP A N 1
ATOM 817 C CA . ASP A 1 102 ? 5.147 -8.237 -7.239 1.00 94.88 102 ASP A CA 1
ATOM 818 C C . ASP A 1 102 ? 5.443 -9.724 -6.970 1.00 94.88 102 ASP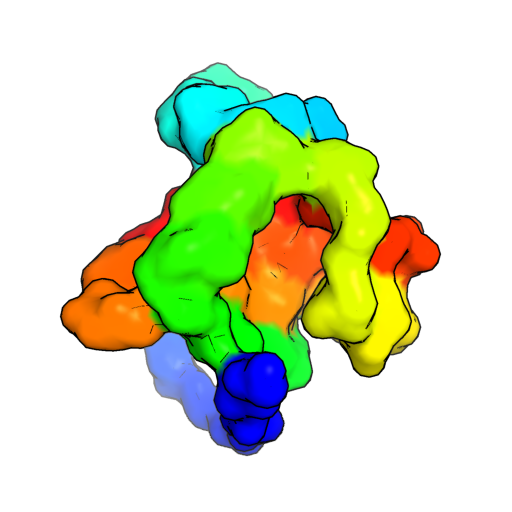 A C 1
ATOM 820 O O . ASP A 1 102 ? 6.580 -10.189 -7.069 1.00 94.88 102 ASP A O 1
ATOM 824 N N . GLY A 1 103 ? 4.412 -10.462 -6.542 1.00 96.00 103 GLY A N 1
ATOM 825 C CA . GLY A 1 103 ? 4.486 -11.892 -6.247 1.00 96.00 103 GLY A CA 1
ATOM 826 C C . GLY A 1 103 ? 4.937 -12.264 -4.829 1.00 96.00 103 GLY A C 1
ATOM 827 O O . GLY A 1 103 ? 5.101 -13.454 -4.569 1.00 96.00 103 GLY A O 1
ATOM 828 N N . TYR A 1 104 ? 5.140 -11.300 -3.926 1.00 98.00 104 TYR A N 1
ATOM 829 C CA . TYR A 1 104 ? 5.592 -11.542 -2.549 1.00 98.00 104 TYR A CA 1
ATOM 830 C C . TYR A 1 104 ? 4.468 -11.413 -1.521 1.00 98.00 104 TYR A C 1
ATOM 832 O O . TYR A 1 104 ? 3.490 -10.708 -1.733 1.00 98.00 104 TYR A O 1
ATOM 840 N N . ASP A 1 105 ? 4.648 -12.026 -0.356 1.00 98.31 105 ASP A N 1
ATOM 841 C CA . ASP A 1 105 ? 3.639 -12.016 0.708 1.00 98.31 105 ASP A CA 1
ATOM 842 C C . ASP A 1 105 ? 3.701 -10.757 1.599 1.00 98.31 105 ASP A C 1
ATOM 844 O O . ASP A 1 105 ? 2.909 -10.620 2.528 1.00 98.31 105 ASP A O 1
ATOM 848 N N . TYR A 1 106 ? 4.576 -9.802 1.276 1.00 98.44 106 TYR A N 1
ATOM 849 C CA . TYR A 1 106 ? 4.743 -8.510 1.952 1.00 98.44 106 TYR A CA 1
ATOM 850 C C . TYR A 1 106 ? 4.509 -7.327 0.995 1.00 98.44 106 TYR A C 1
ATOM 852 O O . TYR A 1 106 ? 4.337 -7.491 -0.217 1.00 98.44 106 TYR A O 1
ATOM 860 N N . ALA A 1 107 ? 4.517 -6.097 1.517 1.00 98.31 107 ALA A N 1
ATOM 861 C CA . ALA A 1 107 ? 4.231 -4.892 0.740 1.00 98.31 107 ALA A CA 1
ATOM 862 C C . ALA A 1 107 ? 5.442 -4.404 -0.083 1.00 98.31 107 ALA A C 1
ATOM 864 O O . ALA A 1 107 ? 5.986 -3.324 0.152 1.00 98.31 107 ALA A O 1
ATOM 865 N N . ARG A 1 108 ? 5.876 -5.205 -1.069 1.00 98.06 108 ARG A N 1
ATOM 866 C CA . ARG A 1 108 ? 7.101 -4.950 -1.850 1.00 98.06 108 ARG A CA 1
ATOM 867 C C . ARG A 1 108 ? 7.112 -3.604 -2.561 1.00 98.06 108 ARG A C 1
ATOM 869 O O . ARG A 1 108 ? 8.162 -2.961 -2.596 1.00 98.06 108 ARG A O 1
ATOM 876 N N . TYR A 1 109 ? 5.978 -3.176 -3.094 1.00 98.00 109 TYR A N 1
ATOM 877 C CA . TYR A 1 109 ? 5.755 -1.812 -3.543 1.00 98.00 109 TYR A CA 1
ATOM 878 C C . TYR A 1 109 ? 4.485 -1.286 -2.884 1.00 98.00 109 TYR A C 1
ATOM 880 O O . TYR A 1 109 ? 3.422 -1.901 -2.982 1.00 98.00 109 TYR A O 1
ATOM 888 N N . ALA A 1 110 ? 4.567 -0.137 -2.218 1.00 98.25 110 ALA A N 1
ATOM 889 C CA . ALA A 1 110 ? 3.395 0.425 -1.561 1.00 98.25 110 ALA A CA 1
ATOM 890 C C . ALA A 1 110 ? 3.336 1.947 -1.601 1.00 98.25 110 ALA A C 1
ATOM 892 O O . ALA A 1 110 ? 4.356 2.625 -1.699 1.00 98.25 110 ALA A O 1
ATOM 893 N N . ALA A 1 111 ? 2.116 2.472 -1.512 1.00 97.88 111 ALA A N 1
ATOM 894 C CA . ALA A 1 111 ? 1.835 3.900 -1.488 1.00 97.88 111 ALA A CA 1
ATOM 895 C C . ALA A 1 111 ? 0.732 4.222 -0.474 1.00 97.88 111 ALA A C 1
ATOM 897 O O . ALA A 1 111 ? -0.300 3.549 -0.425 1.00 97.88 111 ALA A O 1
ATOM 898 N N . LEU A 1 112 ? 0.908 5.302 0.290 1.00 96.88 112 LEU A N 1
ATOM 899 C CA . LEU A 1 112 ? -0.171 5.891 1.081 1.00 96.88 112 LEU A CA 1
ATOM 900 C C . LEU A 1 112 ? -1.043 6.762 0.167 1.00 96.88 112 LEU A C 1
ATOM 902 O O . LEU A 1 112 ? -0.578 7.763 -0.384 1.00 96.88 112 LEU A O 1
ATOM 906 N N . VAL A 1 113 ? -2.317 6.399 0.018 1.00 95.38 113 VAL A N 1
ATOM 907 C CA . VAL A 1 113 ? -3.260 7.080 -0.882 1.00 95.38 113 VAL A CA 1
ATOM 908 C C . VAL A 1 113 ? -4.396 7.750 -0.120 1.00 95.38 113 VAL A C 1
ATOM 910 O O . VAL A 1 113 ? -4.802 7.294 0.951 1.00 95.38 113 VAL A O 1
ATOM 913 N N . ARG A 1 114 ? -4.915 8.845 -0.691 1.00 90.69 114 ARG A N 1
ATOM 914 C CA . ARG A 1 114 ? -6.137 9.522 -0.233 1.00 90.69 114 ARG A CA 1
ATOM 915 C C . ARG A 1 114 ? -7.325 9.105 -1.099 1.00 90.69 114 ARG A C 1
ATOM 917 O O . ARG A 1 114 ? -7.149 8.888 -2.295 1.00 90.69 114 ARG A O 1
ATOM 924 N N . ILE A 1 115 ? -8.498 8.981 -0.477 1.00 83.94 115 ILE A N 1
ATOM 925 C CA . ILE A 1 115 ? -9.717 8.382 -1.049 1.00 83.94 115 ILE A CA 1
ATOM 926 C C . ILE A 1 115 ? -10.920 9.263 -0.735 1.00 83.94 115 ILE A C 1
ATOM 928 O O . ILE A 1 115 ? -10.954 9.816 0.392 1.00 83.94 115 ILE A O 1
#

Nearest PDB structures (foldseek):
  2cxh-assembly1_A  TM=4.650E-01  e=4.749E+00  Aeropyrum pernix K1
  7z98-assembly1_A  TM=2.348E-01  e=6.447E+00  Variovorax paradoxus EPS
  7zca-assembly1_A-2  TM=1.792E-01  e=3.719E+00  Variovorax paradoxus EPS
  7z94-assembly1_A  TM=1.547E-01  e=4.749E+00  Variovorax paradoxus EPS

InterPro domains:
  IPR046292 Domain of unknown function DUF6329 [PF19854] (80-112)

Organism: Blautia hydrogenotrophica (strain DSM 10507 / JCM 14656 / S5a33) (NCBI:txid476272)

Secondary structure (DSSP, 8-state):
--EEE----------EE-PEES--SHHHHHHGGGSSPPEEEEEEEEEEEPHHHHHHHHH-TTS--HHHHTTGGG-EEETTEEEEEEEEETT--SEEEEEE-TTSSS-SEEEEEE-

Sequence (115 aa):
MYYQKENKGNGGTQMRGYFARKPETLEDLERAKGWGEAQEIRVVAEVTLSKKEYDRFREDLMEDYGFISQHTQKTGVKDGQFLCILVRKAGTKHTAIAVESDGYDYARYAALVRI

Mean predicted aligned error: 4.7 Å

Radius of gyration: 12.71 Å; Cα contacts (8 Å, |Δi|>4): 258; chains: 1; bounding box: 28×28×35 Å

pLDDT: mean 90.42, std 14.41, range [39.91, 98.56]

Solvent-accessible surface area (backbone atoms only — not comparable to full-atom values): 6109 Å² total; per-residue (Å²): 135,76,51,73,50,84,70,79,88,70,101,63,83,85,45,57,29,24,63,22,77,61,30,53,33,51,68,45,24,69,54,18,64,78,76,63,75,66,40,44,50,42,75,64,36,38,41,41,30,52,64,70,58,34,55,51,44,44,64,40,24,67,51,77,36,76,82,40,50,78,41,18,93,61,29,34,77,56,98,85,26,38,20,16,39,39,42,27,42,62,94,56,75,49,51,33,41,36,27,27,22,75,65,36,36,26,36,42,28,26,15,60,30,79,94